Protein AF-A0A8S0FPJ2-F1 (afdb_monomer)

Radius of gyration: 13.32 Å; Cα contacts (8 Å, |Δi|>4): 187; chains: 1; bounding box: 36×28×31 Å

Mean predicted aligned error: 6.65 Å

Organism: Escherichia coli (NCBI:txid562)

Structure (mmCIF, N/CA/C/O backbone):
data_AF-A0A8S0FPJ2-F1
#
_entry.id   AF-A0A8S0FPJ2-F1
#
loop_
_atom_site.group_PDB
_atom_site.id
_atom_site.type_symbol
_atom_site.label_atom_id
_atom_site.label_alt_id
_atom_site.label_comp_id
_atom_site.label_asym_id
_atom_site.label_entity_id
_atom_site.label_seq_id
_atom_site.pdbx_PDB_ins_code
_atom_site.Cartn_x
_atom_site.Cartn_y
_atom_site.Cartn_z
_atom_site.occupancy
_atom_site.B_iso_or_equiv
_atom_site.auth_seq_id
_atom_site.auth_comp_id
_atom_site.auth_asym_id
_atom_site.auth_atom_id
_atom_site.pdbx_PDB_model_num
ATOM 1 N N . MET A 1 1 ? -21.910 6.084 -6.172 1.00 38.69 1 MET A N 1
ATOM 2 C CA . MET A 1 1 ? -20.989 5.368 -7.082 1.00 38.69 1 MET A CA 1
ATOM 3 C C . MET A 1 1 ? -20.340 4.263 -6.276 1.00 38.69 1 MET A C 1
ATOM 5 O O . MET A 1 1 ? -19.728 4.579 -5.269 1.00 38.69 1 MET A O 1
ATOM 9 N N . ALA A 1 2 ? -20.547 2.997 -6.639 1.00 51.09 2 ALA A N 1
ATOM 10 C CA . ALA A 1 2 ? -19.875 1.892 -5.961 1.00 51.09 2 ALA A CA 1
ATOM 11 C C . ALA A 1 2 ? -18.415 1.858 -6.431 1.00 51.09 2 ALA A C 1
ATOM 13 O O . ALA A 1 2 ? -18.163 1.770 -7.632 1.00 51.09 2 ALA A O 1
ATOM 14 N N . ILE A 1 3 ? -17.469 1.986 -5.502 1.00 60.09 3 ILE A N 1
ATOM 15 C CA . ILE A 1 3 ? -16.055 1.737 -5.786 1.00 60.09 3 ILE A CA 1
ATOM 16 C C . ILE A 1 3 ? -15.941 0.242 -6.092 1.00 60.09 3 ILE A C 1
ATOM 18 O O . ILE A 1 3 ? -16.327 -0.588 -5.270 1.00 60.09 3 ILE A O 1
ATOM 22 N N . SER A 1 4 ? -15.480 -0.102 -7.296 1.00 68.62 4 SER A N 1
ATOM 23 C CA . SER A 1 4 ? -15.189 -1.496 -7.633 1.00 68.62 4 SER A CA 1
ATOM 24 C C . SER A 1 4 ? -14.017 -1.966 -6.777 1.00 68.62 4 SER A C 1
ATOM 26 O O . SER A 1 4 ? -13.015 -1.262 -6.676 1.00 68.62 4 SER A O 1
ATOM 28 N N . ASN A 1 5 ? -14.155 -3.135 -6.158 1.00 71.31 5 ASN A N 1
ATOM 29 C CA . ASN A 1 5 ? -13.115 -3.770 -5.360 1.00 71.31 5 ASN A CA 1
ATOM 30 C C . ASN A 1 5 ? -12.764 -5.125 -6.004 1.00 71.31 5 ASN A C 1
ATOM 32 O O . ASN A 1 5 ? -13.629 -6.005 -6.018 1.00 71.31 5 ASN A O 1
ATOM 36 N N . PRO A 1 6 ? -11.549 -5.310 -6.549 1.00 75.06 6 PRO A N 1
ATOM 37 C CA . PRO A 1 6 ? -10.426 -4.372 -6.517 1.00 75.06 6 PRO A CA 1
ATOM 38 C C . PRO A 1 6 ? -10.618 -3.139 -7.408 1.00 75.06 6 PRO A C 1
ATOM 40 O O . PRO A 1 6 ? -11.292 -3.188 -8.442 1.00 75.06 6 PRO A O 1
ATOM 43 N N . LEU A 1 7 ? -9.984 -2.042 -6.993 1.00 82.00 7 LEU A N 1
ATOM 44 C CA . LEU A 1 7 ? -9.824 -0.832 -7.786 1.00 82.00 7 LEU A CA 1
ATOM 45 C C . LEU A 1 7 ? -8.536 -0.968 -8.602 1.00 82.00 7 LEU A C 1
ATOM 47 O O . LEU A 1 7 ? -7.434 -0.959 -8.050 1.00 82.00 7 LEU A O 1
ATOM 51 N N . ASP A 1 8 ? -8.688 -1.121 -9.911 1.00 82.31 8 ASP A N 1
ATOM 52 C CA . ASP A 1 8 ? -7.575 -1.239 -10.851 1.00 82.31 8 ASP A CA 1
ATOM 53 C C . ASP A 1 8 ? -7.150 0.154 -11.336 1.00 82.31 8 ASP A C 1
ATOM 55 O O . ASP A 1 8 ? -7.960 0.891 -11.908 1.00 82.31 8 ASP A O 1
ATOM 59 N N . LEU A 1 9 ? -5.888 0.519 -11.089 1.00 79.00 9 LEU A N 1
ATOM 60 C CA . LEU A 1 9 ? -5.305 1.782 -11.550 1.00 79.00 9 LEU A CA 1
ATOM 61 C C . LEU A 1 9 ? -4.825 1.737 -12.998 1.00 79.00 9 LEU A C 1
ATOM 63 O O . LEU A 1 9 ? -4.420 2.776 -13.514 1.00 79.00 9 LEU A O 1
ATOM 67 N N . ARG A 1 10 ? -4.948 0.577 -13.654 1.00 78.56 10 ARG A N 1
ATOM 68 C CA . ARG A 1 10 ? -4.535 0.317 -15.034 1.00 78.56 10 ARG A CA 1
ATOM 69 C C . ARG A 1 10 ? -3.019 0.419 -15.228 1.00 78.56 10 ARG A C 1
ATOM 71 O O . ARG A 1 10 ? -2.257 0.741 -14.318 1.00 78.56 10 ARG A O 1
ATOM 78 N N . ASP A 1 11 ? -2.581 0.074 -16.435 1.00 68.12 11 ASP A N 1
ATOM 79 C CA . ASP A 1 11 ? -1.165 -0.081 -16.787 1.00 68.12 11 ASP A CA 1
ATOM 80 C C . ASP A 1 11 ? -0.364 1.242 -16.791 1.00 68.12 11 ASP A C 1
ATOM 82 O O . ASP A 1 11 ? 0.865 1.213 -16.818 1.00 68.12 11 ASP A O 1
ATOM 86 N N . ASP A 1 12 ? -1.027 2.405 -16.758 1.00 70.81 12 ASP A N 1
ATOM 87 C CA . ASP A 1 12 ? -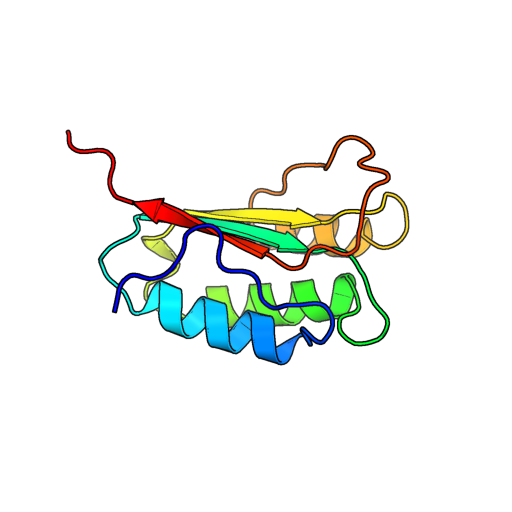0.420 3.745 -16.726 1.00 70.81 12 ASP A CA 1
ATOM 88 C C . ASP A 1 12 ? -0.376 4.367 -15.317 1.00 70.81 12 ASP A C 1
ATOM 90 O O . ASP A 1 12 ? -0.143 5.569 -15.142 1.00 70.81 12 ASP A O 1
ATOM 94 N N . ALA A 1 13 ? -0.580 3.551 -14.281 1.00 81.25 13 ALA A N 1
ATOM 95 C CA . ALA A 1 13 ? -0.466 3.976 -12.896 1.00 81.25 13 ALA A CA 1
ATOM 96 C C . ALA A 1 13 ? 0.958 4.473 -12.583 1.00 81.25 13 ALA A C 1
ATOM 98 O O . ALA A 1 13 ? 1.914 3.699 -12.590 1.00 81.25 13 ALA A O 1
ATOM 99 N N . SER A 1 14 ? 1.091 5.764 -12.267 1.00 87.12 14 SER A N 1
ATOM 100 C CA . SER A 1 14 ? 2.313 6.372 -11.741 1.00 87.12 14 SER A CA 1
ATOM 101 C C . SER A 1 14 ? 2.283 6.400 -10.213 1.00 87.12 14 SER A C 1
ATOM 103 O O . SER A 1 14 ? 1.227 6.232 -9.595 1.00 87.12 14 SER A O 1
ATOM 105 N N . SER A 1 15 ? 3.423 6.685 -9.583 1.00 87.31 15 SER A N 1
ATOM 106 C CA . SER A 1 15 ? 3.528 6.886 -8.130 1.00 87.31 15 SER A CA 1
ATOM 107 C C . SER A 1 15 ? 2.493 7.900 -7.598 1.00 87.31 15 SER A C 1
ATOM 109 O O . SER A 1 15 ? 1.911 7.708 -6.531 1.00 87.31 15 SER A O 1
ATOM 111 N N . GLU A 1 16 ? 2.182 8.947 -8.370 1.00 88.25 16 GLU A N 1
ATOM 112 C CA . GLU A 1 16 ? 1.155 9.933 -8.010 1.00 88.25 16 GLU A CA 1
ATOM 113 C C . GLU A 1 16 ? -0.265 9.357 -8.023 1.00 88.25 16 GLU A C 1
ATOM 115 O O . GLU A 1 16 ? -1.086 9.718 -7.176 1.00 88.25 16 GLU A O 1
ATOM 120 N N . HIS A 1 17 ? -0.574 8.467 -8.973 1.00 89.75 17 HIS A N 1
ATOM 121 C CA . HIS A 1 17 ? -1.876 7.803 -9.037 1.00 89.75 17 HIS A CA 1
ATOM 122 C C . HIS A 1 17 ? -2.116 6.951 -7.785 1.00 89.75 17 HIS A C 1
ATOM 124 O O . HIS A 1 17 ? 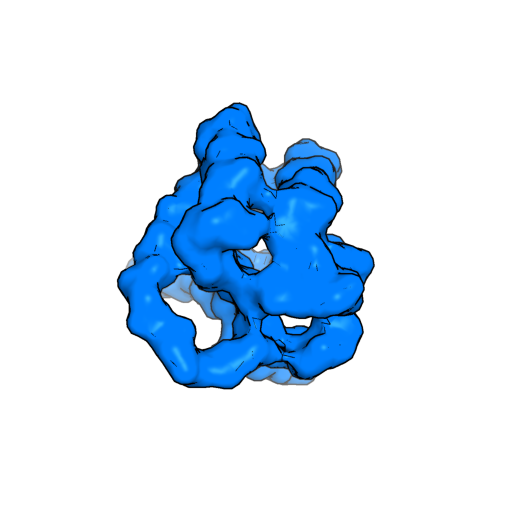-3.222 6.972 -7.237 1.00 89.75 17 HIS A O 1
ATOM 130 N N . TYR A 1 18 ? -1.077 6.285 -7.272 1.00 88.81 18 TYR A N 1
ATOM 131 C CA . TYR A 1 18 ? -1.138 5.560 -6.001 1.00 88.81 18 TYR A CA 1
ATOM 132 C C . TYR A 1 18 ? -1.453 6.482 -4.820 1.00 88.81 18 TYR A C 1
ATOM 134 O O . TYR A 1 18 ? -2.356 6.181 -4.041 1.00 88.81 18 TYR A O 1
ATOM 142 N N . VAL A 1 19 ? -0.754 7.615 -4.703 1.00 90.75 19 VAL A N 1
ATOM 143 C CA . VAL A 1 19 ? -0.962 8.571 -3.603 1.00 90.75 19 VAL A CA 1
ATOM 144 C C . VAL A 1 19 ? -2.364 9.174 -3.646 1.00 90.75 19 VAL A C 1
ATOM 146 O O . VAL A 1 19 ? -3.058 9.159 -2.634 1.00 90.75 19 VAL A O 1
ATOM 149 N N . LYS A 1 20 ? -2.818 9.645 -4.814 1.00 90.56 20 LYS A N 1
ATOM 150 C CA . LYS A 1 20 ? -4.168 10.216 -4.979 1.00 90.56 20 LYS A CA 1
ATOM 151 C C . LYS A 1 20 ? -5.254 9.206 -4.627 1.00 90.56 20 LYS A C 1
ATOM 153 O O . LYS A 1 20 ? -6.223 9.540 -3.953 1.00 90.56 20 LYS A O 1
ATOM 158 N N . THR A 1 21 ? -5.088 7.966 -5.073 1.00 89.69 21 THR A N 1
ATOM 159 C CA . THR A 1 21 ? -6.051 6.897 -4.798 1.00 89.69 21 THR A CA 1
ATOM 160 C C . THR A 1 21 ? -6.095 6.563 -3.316 1.00 89.69 21 THR A C 1
ATOM 162 O O . THR A 1 21 ? -7.175 6.482 -2.736 1.00 89.69 21 THR A O 1
ATOM 165 N N . LEU A 1 22 ? -4.927 6.405 -2.694 1.00 89.75 22 LEU A N 1
ATOM 166 C CA . LEU A 1 22 ? -4.825 6.158 -1.265 1.00 89.75 22 LEU A CA 1
ATOM 167 C C . LEU A 1 22 ? -5.481 7.283 -0.461 1.00 89.75 22 LEU A C 1
ATOM 169 O O . LEU A 1 22 ? -6.240 6.993 0.455 1.00 89.75 22 LEU A O 1
ATOM 173 N N . ASP A 1 23 ? -5.227 8.541 -0.818 1.00 89.94 23 ASP A N 1
ATOM 174 C CA . ASP A 1 23 ? -5.817 9.704 -0.157 1.00 89.94 23 ASP A CA 1
ATOM 175 C C . ASP A 1 23 ? -7.352 9.668 -0.223 1.00 89.94 23 ASP A C 1
ATOM 177 O O . ASP A 1 23 ? -8.021 9.746 0.807 1.00 89.94 23 ASP A O 1
ATOM 181 N N . ILE A 1 24 ? -7.926 9.418 -1.404 1.00 88.88 24 ILE A N 1
ATOM 182 C CA . ILE A 1 24 ? -9.381 9.274 -1.582 1.00 88.88 24 ILE A CA 1
ATOM 183 C C . ILE A 1 24 ? -9.941 8.136 -0.713 1.00 88.88 24 ILE A C 1
ATOM 185 O O . ILE A 1 24 ? -10.966 8.303 -0.047 1.00 88.88 24 ILE A O 1
ATOM 189 N N . LEU A 1 25 ? -9.273 6.978 -0.696 1.00 87.75 25 LEU A N 1
ATOM 190 C CA . LEU A 1 25 ? -9.708 5.819 0.089 1.00 87.75 25 LEU A CA 1
ATOM 191 C C . LEU A 1 25 ? -9.602 6.080 1.599 1.00 87.75 25 LEU A C 1
ATOM 193 O O . LEU A 1 25 ? -10.514 5.732 2.347 1.00 87.75 25 LEU A O 1
ATOM 197 N N . LEU A 1 26 ? -8.537 6.742 2.054 1.00 87.56 26 LEU A N 1
ATOM 198 C CA . LEU A 1 26 ? -8.348 7.112 3.457 1.00 87.56 26 LEU A CA 1
ATOM 199 C C . LEU A 1 26 ? -9.320 8.207 3.925 1.00 87.56 26 LEU A C 1
ATOM 201 O O . LEU A 1 26 ? -9.583 8.302 5.129 1.00 87.56 26 LEU A O 1
ATOM 205 N N . HIS A 1 27 ? -9.911 8.988 3.018 1.00 87.75 27 HIS A N 1
ATOM 206 C CA . HIS A 1 27 ? -11.018 9.897 3.331 1.00 87.75 27 HIS A CA 1
ATOM 207 C C . HIS A 1 27 ? -12.372 9.171 3.495 1.00 87.75 27 HIS A C 1
ATOM 209 O O . HIS A 1 27 ? -13.215 9.637 4.261 1.00 87.75 27 HIS A O 1
ATOM 215 N N . SER A 1 28 ? -12.589 8.010 2.858 1.00 84.25 28 SER A N 1
ATOM 216 C CA . SER A 1 28 ? -13.860 7.254 2.928 1.00 84.25 28 SER A CA 1
ATOM 217 C C . SER A 1 28 ? -13.975 6.381 4.182 1.00 84.25 28 SER A C 1
ATOM 219 O O . SER A 1 28 ? -13.145 5.496 4.405 1.00 84.25 28 SER A O 1
ATOM 221 N N . GLN A 1 29 ? -15.013 6.588 5.001 1.00 82.25 29 GLN A N 1
ATOM 222 C CA . GLN A 1 29 ? -15.252 5.852 6.259 1.00 82.25 29 GLN A CA 1
ATOM 223 C C . GLN A 1 29 ? -15.704 4.392 6.092 1.00 82.25 29 GLN A C 1
ATOM 225 O O . GLN A 1 29 ? -15.945 3.706 7.084 1.00 82.25 29 GLN A O 1
ATOM 230 N N . ASP A 1 30 ? -15.766 3.906 4.856 1.00 82.75 30 ASP A N 1
ATOM 231 C CA . ASP A 1 30 ? -16.367 2.615 4.518 1.00 82.75 30 ASP A CA 1
ATOM 232 C C . ASP A 1 30 ? -15.411 1.424 4.732 1.00 82.75 30 ASP A C 1
ATOM 234 O O . ASP A 1 30 ? -15.837 0.266 4.714 1.00 82.75 30 ASP A O 1
ATOM 238 N N . PHE A 1 31 ? -14.121 1.699 4.959 1.00 84.06 31 PHE A N 1
ATOM 239 C CA . PHE A 1 31 ? -13.055 0.698 5.036 1.00 84.06 31 PHE A CA 1
ATOM 240 C C . PHE A 1 31 ? -12.194 0.862 6.292 1.00 84.06 31 PHE A C 1
ATOM 242 O O . PHE A 1 31 ? -11.853 1.983 6.684 1.00 84.06 31 PHE A O 1
ATOM 249 N N . ASP A 1 32 ? -11.794 -0.273 6.869 1.00 85.25 32 ASP A N 1
ATOM 250 C CA . ASP A 1 3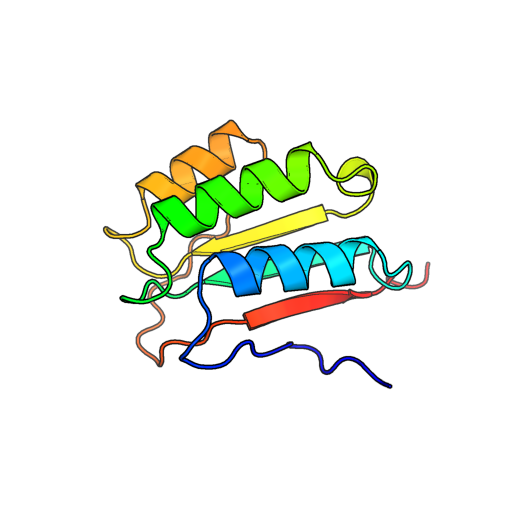2 ? -10.880 -0.349 8.019 1.00 85.25 32 ASP A CA 1
ATOM 251 C C . ASP A 1 32 ? -9.513 -0.947 7.635 1.00 85.25 32 ASP A C 1
ATOM 253 O O . ASP A 1 32 ? -8.547 -0.840 8.391 1.00 85.25 32 ASP A O 1
ATOM 257 N N . ALA A 1 33 ? -9.397 -1.563 6.454 1.00 86.69 33 ALA A N 1
ATOM 258 C CA . ALA A 1 33 ? -8.128 -2.063 5.943 1.00 86.69 33 ALA A CA 1
ATOM 259 C C . ALA A 1 33 ? -8.007 -1.866 4.429 1.00 86.69 33 ALA A C 1
ATOM 261 O O . ALA A 1 33 ? -8.973 -2.004 3.677 1.00 86.69 33 ALA A O 1
ATOM 262 N N . LEU A 1 34 ? -6.792 -1.560 3.983 1.00 89.12 34 LEU A N 1
ATOM 263 C CA . LEU A 1 34 ? -6.436 -1.367 2.582 1.00 89.12 34 LEU A CA 1
ATOM 264 C C . LEU A 1 34 ? -5.237 -2.252 2.258 1.00 89.12 34 LEU A C 1
ATOM 266 O O . LEU A 1 34 ? -4.283 -2.297 3.025 1.00 89.12 34 LEU A O 1
ATOM 270 N N . MET A 1 35 ? -5.259 -2.931 1.118 1.00 88.81 35 MET A N 1
ATOM 271 C CA . MET A 1 35 ? -4.122 -3.683 0.602 1.00 88.81 35 MET A CA 1
ATOM 272 C C . MET A 1 35 ? -3.723 -3.132 -0.760 1.00 88.81 35 MET A C 1
ATOM 274 O O . MET A 1 35 ? -4.510 -3.135 -1.705 1.00 88.81 35 MET A O 1
ATOM 278 N N . VAL A 1 36 ? -2.483 -2.671 -0.860 1.00 89.44 36 VAL A N 1
ATOM 279 C CA . VAL A 1 36 ? -1.924 -2.131 -2.099 1.00 89.44 36 VAL A CA 1
ATOM 280 C C . VAL A 1 36 ? -1.110 -3.216 -2.776 1.00 89.44 36 VAL A C 1
ATOM 282 O O . VAL A 1 36 ? -0.195 -3.767 -2.166 1.00 89.44 36 VAL A O 1
ATOM 285 N N . ILE A 1 37 ? -1.435 -3.521 -4.029 1.00 87.00 37 ILE A N 1
ATOM 286 C CA . ILE A 1 37 ? -0.655 -4.426 -4.868 1.00 87.00 37 ILE A CA 1
ATOM 287 C C . ILE A 1 37 ? 0.053 -3.605 -5.936 1.00 87.00 37 ILE A C 1
ATOM 289 O O . ILE A 1 37 ? -0.561 -2.851 -6.698 1.00 87.00 37 ILE A O 1
ATOM 293 N N . HIS A 1 38 ? 1.369 -3.754 -5.975 1.00 85.94 38 HIS A N 1
ATOM 294 C CA . HIS A 1 38 ? 2.222 -3.013 -6.878 1.00 85.94 38 HIS A CA 1
ATOM 295 C C . HIS A 1 38 ? 3.098 -3.959 -7.693 1.00 85.94 38 HIS A C 1
ATOM 297 O O . HIS A 1 38 ? 3.868 -4.751 -7.144 1.00 85.94 38 HIS A O 1
ATOM 303 N N . SER A 1 39 ? 2.992 -3.839 -9.016 1.00 83.94 39 SER A N 1
ATOM 304 C CA . SER A 1 39 ? 3.922 -4.432 -9.968 1.00 83.94 39 SER A CA 1
ATOM 305 C C . SER A 1 39 ? 4.857 -3.337 -10.482 1.00 83.94 39 SER A C 1
ATOM 307 O O . SER A 1 39 ? 4.363 -2.373 -11.057 1.00 83.94 39 SER A O 1
ATOM 309 N N . PRO A 1 40 ? 6.181 -3.443 -10.294 1.00 80.38 40 PRO A N 1
ATOM 310 C CA . PRO A 1 40 ? 7.114 -2.417 -10.750 1.00 80.38 40 PRO A CA 1
ATOM 311 C C . PRO A 1 40 ? 7.020 -2.189 -12.262 1.00 80.38 40 PRO A C 1
ATOM 313 O O . PRO A 1 40 ? 7.041 -3.143 -13.040 1.00 80.38 40 PRO A O 1
ATOM 316 N N . SER A 1 41 ? 6.951 -0.925 -12.676 1.00 80.56 41 SER A N 1
ATOM 317 C CA . SER A 1 41 ? 6.894 -0.523 -14.085 1.00 80.56 41 SER A CA 1
ATOM 318 C C . SER A 1 41 ? 7.774 0.705 -14.340 1.00 80.56 41 SER A C 1
ATOM 320 O O . SER A 1 41 ? 8.301 1.312 -13.408 1.00 80.56 41 SER A O 1
ATOM 322 N N . ALA A 1 42 ? 7.947 1.088 -15.610 1.00 81.31 42 ALA A N 1
ATOM 323 C CA . ALA A 1 42 ? 8.696 2.298 -15.961 1.00 81.31 42 ALA A CA 1
ATOM 324 C C . ALA A 1 42 ? 8.028 3.587 -15.438 1.00 81.31 42 ALA A C 1
ATOM 326 O O . ALA A 1 42 ? 8.724 4.557 -1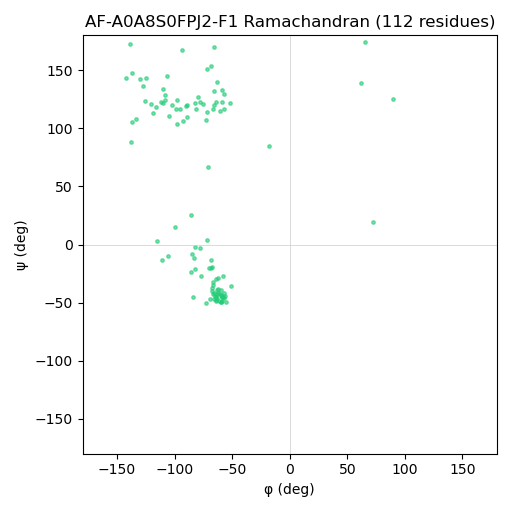5.159 1.00 81.31 42 ALA A O 1
ATOM 327 N N . ALA A 1 43 ? 6.697 3.592 -15.304 1.00 82.69 43 ALA A N 1
ATOM 328 C CA . ALA A 1 43 ? 5.925 4.737 -14.815 1.00 82.69 43 ALA A CA 1
ATOM 329 C C . ALA A 1 43 ? 5.820 4.785 -13.280 1.00 82.69 43 ALA A C 1
ATOM 331 O O . ALA A 1 43 ? 5.599 5.853 -12.709 1.00 82.69 43 ALA A O 1
ATOM 332 N N . ALA A 1 44 ? 5.975 3.640 -12.615 1.00 83.94 44 ALA A N 1
ATOM 333 C CA . ALA A 1 44 ? 5.944 3.530 -11.164 1.00 83.94 44 ALA A CA 1
ATOM 334 C C . ALA A 1 44 ? 7.064 2.589 -10.692 1.00 83.94 44 ALA A C 1
ATOM 336 O O . ALA A 1 44 ? 6.853 1.378 -10.545 1.00 83.94 44 ALA A O 1
ATOM 337 N N . PRO A 1 45 ? 8.274 3.128 -10.458 1.00 87.75 45 PRO A N 1
ATOM 338 C CA . PRO A 1 45 ? 9.367 2.372 -9.868 1.00 87.75 45 PRO A CA 1
ATOM 339 C C . PRO A 1 45 ? 9.010 1.923 -8.449 1.00 87.75 45 PRO A C 1
ATOM 341 O O . PRO A 1 45 ? 8.452 2.694 -7.665 1.00 87.75 45 PRO A O 1
ATOM 344 N N . ALA A 1 46 ? 9.379 0.693 -8.091 1.00 87.94 46 ALA A N 1
ATOM 345 C CA . ALA A 1 46 ? 8.988 0.061 -6.828 1.00 87.94 46 ALA A CA 1
ATOM 346 C C . ALA A 1 46 ? 9.354 0.889 -5.586 1.00 87.94 46 ALA A C 1
ATOM 348 O O . ALA A 1 46 ? 8.516 1.110 -4.708 1.00 87.94 46 ALA A O 1
ATOM 349 N N . THR A 1 47 ? 10.613 1.335 -5.520 1.00 90.31 47 THR A N 1
ATOM 350 C CA . THR A 1 47 ? 11.178 2.072 -4.382 1.00 90.31 47 THR A CA 1
ATOM 351 C C . THR A 1 47 ? 10.587 3.468 -4.263 1.00 90.31 47 THR A C 1
ATOM 353 O O . THR A 1 47 ? 10.176 3.864 -3.178 1.00 90.31 47 THR A O 1
ATOM 356 N N . GLU A 1 48 ? 10.503 4.199 -5.374 1.00 90.88 48 GLU A N 1
ATOM 357 C CA . GLU A 1 48 ? 9.932 5.547 -5.397 1.00 90.88 48 GLU A CA 1
ATOM 358 C C . GLU A 1 48 ? 8.452 5.514 -5.002 1.00 90.88 48 GLU A C 1
ATOM 360 O O . GLU A 1 48 ? 8.027 6.252 -4.114 1.00 90.88 48 GLU A O 1
ATOM 365 N N . SER A 1 49 ? 7.695 4.571 -5.575 1.00 90.75 49 SER A N 1
ATOM 366 C CA . SER A 1 49 ? 6.287 4.345 -5.238 1.00 90.75 49 SER A CA 1
ATOM 367 C C . SER A 1 49 ? 6.112 4.047 -3.750 1.00 90.75 49 SER A C 1
ATOM 369 O O . SER A 1 49 ? 5.199 4.576 -3.122 1.00 90.75 49 SER A O 1
ATOM 371 N N . ALA A 1 50 ? 6.996 3.234 -3.162 1.00 92.00 50 ALA A N 1
ATOM 372 C CA . ALA A 1 50 ? 6.960 2.930 -1.735 1.00 92.00 50 ALA A CA 1
ATOM 373 C C . ALA A 1 50 ? 7.240 4.161 -0.865 1.00 92.00 50 ALA A C 1
ATOM 375 O O . ALA A 1 50 ? 6.511 4.395 0.096 1.00 92.00 50 ALA A O 1
ATOM 376 N N . GLN A 1 51 ? 8.246 4.969 -1.212 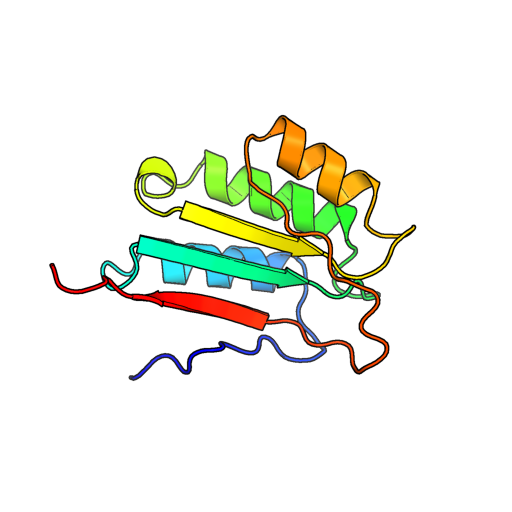1.00 92.94 51 GLN A N 1
ATOM 377 C CA . GLN A 1 51 ? 8.580 6.191 -0.474 1.00 92.94 51 GLN A CA 1
ATOM 378 C C . GLN A 1 51 ? 7.407 7.169 -0.449 1.00 92.94 51 GLN A C 1
ATOM 380 O O . GLN A 1 51 ? 7.010 7.616 0.628 1.00 92.94 51 GLN A O 1
ATOM 385 N N . VAL A 1 52 ? 6.805 7.456 -1.607 1.00 93.31 52 VAL A N 1
ATOM 386 C CA . VAL A 1 52 ? 5.679 8.398 -1.664 1.00 93.31 52 VAL A CA 1
ATOM 387 C C . VAL A 1 52 ? 4.443 7.863 -0.938 1.00 93.31 52 VAL A C 1
ATOM 389 O O . VAL A 1 52 ? 3.745 8.634 -0.282 1.00 93.31 52 VAL A O 1
ATOM 392 N N . LEU A 1 53 ? 4.195 6.546 -0.980 1.00 91.75 53 LEU A N 1
ATOM 393 C CA . LEU A 1 53 ? 3.114 5.911 -0.222 1.00 91.75 53 LEU A CA 1
ATOM 394 C C . LEU A 1 53 ? 3.342 6.036 1.284 1.00 91.75 53 LEU A C 1
ATOM 396 O O . LEU A 1 53 ? 2.435 6.441 2.003 1.00 91.75 53 LEU A O 1
ATOM 400 N N . ILE A 1 54 ? 4.545 5.714 1.762 1.00 92.69 54 ILE A N 1
ATOM 401 C CA . ILE A 1 54 ? 4.906 5.820 3.181 1.00 92.69 54 ILE A CA 1
ATOM 402 C C . ILE A 1 54 ? 4.691 7.252 3.674 1.00 92.69 54 ILE A C 1
ATOM 404 O O . ILE A 1 54 ? 4.083 7.456 4.725 1.00 92.69 54 ILE A O 1
ATOM 408 N N . GLU A 1 55 ? 5.147 8.245 2.912 1.00 93.31 55 GLU A N 1
ATOM 409 C CA . GLU A 1 55 ? 4.974 9.647 3.280 1.00 93.31 55 GLU A CA 1
ATOM 410 C C . GLU A 1 55 ? 3.502 10.070 3.265 1.00 93.31 55 GLU A C 1
ATOM 412 O O . GLU A 1 55 ? 3.054 10.723 4.209 1.00 93.31 55 GLU A O 1
ATOM 417 N N . ALA A 1 56 ? 2.712 9.645 2.277 1.00 91.81 56 ALA A N 1
ATOM 418 C CA . ALA A 1 56 ? 1.275 9.919 2.249 1.00 91.81 56 ALA A CA 1
ATOM 419 C C . ALA A 1 56 ? 0.559 9.349 3.487 1.00 91.81 56 ALA A C 1
ATOM 421 O O . ALA A 1 56 ? -0.222 10.041 4.138 1.00 91.81 56 ALA A O 1
ATOM 422 N N . VAL A 1 57 ? 0.877 8.110 3.872 1.00 90.88 57 VAL A N 1
ATOM 423 C CA . VAL A 1 57 ? 0.298 7.445 5.050 1.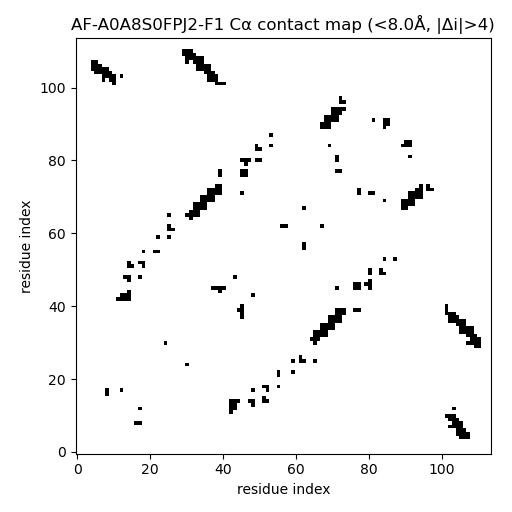00 90.88 57 VAL A CA 1
ATOM 424 C C . VAL A 1 57 ? 0.681 8.160 6.339 1.00 90.88 57 VAL A C 1
ATOM 426 O O . VAL A 1 57 ? -0.180 8.397 7.187 1.00 90.88 57 VAL A O 1
ATOM 429 N N . LYS A 1 58 ? 1.956 8.527 6.500 1.00 90.06 58 LYS A N 1
ATOM 430 C CA . LYS A 1 58 ? 2.438 9.227 7.699 1.00 90.06 58 LYS A CA 1
ATOM 431 C C . LYS A 1 58 ? 1.737 10.567 7.912 1.00 90.06 58 LYS A C 1
ATOM 433 O O . LYS A 1 58 ? 1.436 10.911 9.053 1.00 90.06 58 LYS A O 1
ATOM 438 N N . HIS A 1 59 ? 1.475 11.308 6.836 1.00 89.75 59 HIS A N 1
ATOM 439 C CA . HIS A 1 59 ? 0.831 12.620 6.913 1.00 89.75 59 HIS A CA 1
ATOM 440 C C . HIS A 1 59 ? -0.696 12.543 7.026 1.00 89.75 59 HIS A C 1
ATOM 442 O O . HIS A 1 59 ? -1.320 13.488 7.509 1.00 89.75 59 HIS A O 1
ATOM 448 N N . HIS A 1 60 ? -1.314 11.431 6.619 1.00 88.88 60 HIS A N 1
ATOM 449 C CA . HIS A 1 60 ? -2.765 11.317 6.631 1.00 88.88 60 HIS A CA 1
ATOM 450 C C . HIS A 1 60 ? -3.298 11.041 8.053 1.00 88.88 60 HIS A C 1
ATOM 452 O O . HIS A 1 60 ? -2.971 10.012 8.642 1.00 88.88 60 HIS A O 1
ATOM 458 N N . PRO A 1 61 ? -4.195 11.872 8.620 1.00 87.38 61 PRO A N 1
ATOM 459 C CA . PRO A 1 61 ? -4.653 11.731 10.010 1.00 87.38 61 PRO A CA 1
ATOM 460 C C . PRO A 1 61 ? -5.382 10.406 10.275 1.00 87.38 61 PRO A C 1
ATOM 462 O O . PRO A 1 61 ? -5.357 9.879 11.389 1.00 87.38 61 PRO A O 1
ATOM 465 N N . ARG A 1 62 ? -6.021 9.854 9.238 1.00 86.31 62 ARG A N 1
ATOM 466 C CA . ARG A 1 62 ? -6.782 8.606 9.324 1.00 86.31 62 ARG A CA 1
ATOM 467 C C . ARG A 1 62 ? -5.956 7.325 9.158 1.00 86.31 62 ARG A C 1
ATOM 469 O O . ARG A 1 62 ? -6.475 6.244 9.422 1.00 86.31 62 ARG A O 1
ATOM 476 N N . SER A 1 63 ? -4.677 7.418 8.794 1.00 84.06 63 SER A N 1
ATOM 477 C CA . SER A 1 63 ? -3.828 6.228 8.626 1.00 84.06 63 SER A CA 1
ATOM 478 C C . SER A 1 63 ? -3.728 5.369 9.889 1.00 84.06 63 SER A C 1
ATOM 480 O O . SER A 1 63 ? -3.582 4.160 9.802 1.00 84.06 63 SER A O 1
ATOM 482 N N . LYS A 1 64 ? -3.895 5.968 11.072 1.00 84.06 64 LYS A N 1
ATOM 483 C CA . LYS A 1 64 ? -3.890 5.265 12.365 1.00 84.06 64 LYS A CA 1
ATOM 484 C C . LYS A 1 64 ? -5.090 4.339 12.582 1.00 84.06 64 LYS A C 1
ATOM 486 O O . LYS A 1 64 ? -5.031 3.474 13.447 1.00 84.06 64 LYS A O 1
ATOM 491 N N . TYR A 1 65 ? -6.177 4.551 11.843 1.00 86.56 65 TYR A N 1
ATOM 492 C CA . TYR A 1 65 ? -7.420 3.785 11.972 1.00 86.56 65 TYR A CA 1
ATOM 493 C C . TYR A 1 65 ? -7.625 2.798 10.826 1.00 86.56 65 TYR A C 1
ATOM 495 O O . TYR A 1 65 ? -8.543 1.988 10.889 1.00 86.56 65 TYR A O 1
ATOM 503 N N . VAL A 1 66 ? -6.801 2.882 9.780 1.00 86.69 66 VAL A N 1
ATOM 504 C CA . VAL A 1 66 ? -6.895 2.026 8.601 1.00 86.69 66 VAL A CA 1
ATOM 505 C C . VAL A 1 66 ? -5.630 1.188 8.514 1.00 86.69 66 VAL A C 1
ATOM 507 O O . VAL A 1 66 ? -4.535 1.720 8.355 1.00 86.69 66 VAL A O 1
ATOM 510 N N . SER A 1 67 ? -5.774 -0.132 8.594 1.00 88.31 67 SER A N 1
ATOM 511 C CA . SER A 1 67 ? -4.639 -1.045 8.456 1.00 88.31 67 SER A CA 1
ATOM 512 C C . SER A 1 67 ? -4.194 -1.097 6.998 1.00 88.31 67 SER A C 1
ATOM 514 O O . SER A 1 67 ? -4.886 -1.675 6.159 1.00 88.31 67 SER A O 1
ATOM 516 N N . LEU A 1 68 ? -3.049 -0.486 6.687 1.00 89.19 68 LEU A N 1
ATOM 517 C CA . LEU A 1 68 ? -2.465 -0.542 5.352 1.00 89.19 68 LEU A CA 1
ATOM 518 C C . LEU A 1 68 ? -1.521 -1.741 5.227 1.00 89.19 68 LEU A C 1
ATOM 520 O O . LEU A 1 68 ? -0.511 -1.833 5.920 1.00 89.19 68 LEU A O 1
ATOM 524 N N . LEU A 1 69 ? -1.850 -2.629 4.299 1.00 89.94 69 LEU A N 1
ATOM 525 C CA . LEU A 1 69 ? -1.064 -3.780 3.888 1.00 89.94 69 LEU A CA 1
ATOM 526 C C . LEU A 1 69 ? -0.458 -3.502 2.512 1.00 89.94 69 LEU A C 1
ATOM 528 O O . LEU A 1 69 ? -1.087 -2.884 1.649 1.00 89.94 69 LEU A O 1
ATOM 532 N N . THR A 1 70 ? 0.745 -4.000 2.273 1.00 89.38 70 THR A N 1
ATOM 533 C CA . THR A 1 70 ? 1.438 -3.812 0.996 1.00 89.38 70 THR A CA 1
ATOM 534 C C . THR A 1 70 ? 1.843 -5.153 0.393 1.00 89.38 70 THR A C 1
ATOM 536 O O . THR A 1 70 ? 2.185 -6.093 1.102 1.00 89.38 70 THR A O 1
ATOM 539 N N . ASN A 1 71 ? 1.780 -5.282 -0.931 1.00 88.00 71 ASN A N 1
ATOM 540 C CA . ASN A 1 71 ? 2.313 -6.416 -1.680 1.00 88.00 71 ASN A CA 1
ATOM 541 C C . ASN A 1 71 ? 3.038 -5.925 -2.941 1.00 88.00 71 ASN A C 1
ATOM 543 O O . ASN A 1 71 ? 2.411 -5.477 -3.900 1.00 88.00 71 ASN A O 1
ATOM 547 N N . TRP A 1 72 ? 4.369 -5.966 -2.905 1.00 86.56 72 TRP A N 1
ATOM 548 C CA . TRP A 1 72 ? 5.220 -5.504 -3.998 1.00 86.56 72 TRP A CA 1
ATOM 549 C C . TRP A 1 72 ? 5.789 -6.713 -4.741 1.00 86.56 72 TRP A C 1
ATOM 551 O O . TRP A 1 72 ? 6.646 -7.436 -4.221 1.00 86.56 72 TRP A O 1
ATOM 561 N N . CYS A 1 73 ? 5.325 -6.913 -5.973 1.00 79.31 73 CYS A N 1
ATOM 562 C CA . CYS A 1 73 ? 5.761 -7.991 -6.852 1.00 79.31 73 CYS A CA 1
ATOM 563 C C . CYS A 1 73 ? 7.215 -7.790 -7.310 1.00 79.31 73 CYS A C 1
ATOM 565 O O . CYS A 1 73 ? 7.709 -6.668 -7.392 1.00 79.31 73 CYS A O 1
ATOM 567 N N . GLY A 1 74 ? 7.905 -8.887 -7.630 1.00 70.69 74 GLY A N 1
ATOM 568 C CA . GLY A 1 74 ? 9.303 -8.876 -8.076 1.00 70.69 74 GLY A CA 1
ATOM 569 C C . GLY A 1 74 ? 10.296 -8.992 -6.919 1.00 70.69 74 GLY A C 1
ATOM 570 O O . GLY A 1 74 ? 10.241 -8.240 -5.950 1.00 70.69 74 GLY A O 1
ATOM 571 N N . GLU A 1 75 ? 11.192 -9.974 -6.994 1.00 67.00 75 GLU A N 1
ATOM 572 C CA . GLU A 1 75 ? 12.117 -10.320 -5.907 1.00 67.00 75 GLU A CA 1
ATOM 573 C C . GLU A 1 75 ? 13.238 -9.285 -5.745 1.00 67.00 75 GLU A C 1
ATOM 575 O O . GLU A 1 75 ? 13.426 -8.745 -4.657 1.00 67.00 75 GLU A O 1
ATOM 580 N N . HIS A 1 76 ? 13.913 -8.932 -6.841 1.00 69.19 76 HIS A N 1
ATOM 581 C CA . HIS A 1 76 ? 15.048 -8.005 -6.815 1.00 69.19 76 HIS A CA 1
ATOM 582 C C . HIS A 1 76 ? 14.633 -6.531 -6.856 1.00 69.19 76 HIS A C 1
ATOM 584 O O . HIS A 1 76 ? 15.129 -5.724 -6.076 1.00 69.19 76 HIS A O 1
ATOM 590 N N . SER A 1 77 ? 13.693 -6.168 -7.733 1.00 70.81 77 SER A N 1
ATOM 591 C CA . SER A 1 77 ? 13.266 -4.775 -7.933 1.00 70.81 77 SER A CA 1
ATOM 592 C C . SER A 1 77 ? 12.527 -4.181 -6.735 1.00 70.81 77 SER A C 1
ATOM 594 O O . SER A 1 77 ? 12.448 -2.964 -6.618 1.00 70.81 77 SER A O 1
ATOM 596 N N . SER A 1 78 ? 11.997 -5.026 -5.848 1.00 81.25 78 SER A N 1
ATOM 597 C CA . SER A 1 78 ? 11.148 -4.595 -4.734 1.00 81.25 78 SER A CA 1
ATOM 598 C C . SER A 1 78 ? 11.750 -4.864 -3.359 1.00 81.25 78 SER A C 1
ATOM 600 O O . SER A 1 78 ? 11.096 -4.589 -2.356 1.00 81.25 78 SER A O 1
ATOM 602 N N . GLN A 1 79 ? 12.975 -5.389 -3.279 1.00 83.38 79 GLN A N 1
ATOM 603 C CA . GLN A 1 79 ? 13.629 -5.667 -1.999 1.00 83.38 79 GLN A CA 1
ATOM 604 C C . GLN A 1 79 ? 13.763 -4.395 -1.151 1.00 83.38 79 GLN A C 1
ATOM 606 O O . GLN A 1 79 ? 13.405 -4.392 0.026 1.00 83.38 79 GLN A O 1
ATOM 611 N N . GLU A 1 80 ? 14.195 -3.300 -1.776 1.00 88.44 80 GLU A N 1
ATOM 612 C CA . GLU A 1 80 ? 14.343 -2.012 -1.099 1.00 88.44 80 GLU A CA 1
ATOM 613 C C . GLU A 1 80 ? 12.991 -1.426 -0.674 1.00 88.44 80 GLU A C 1
ATOM 615 O O . GLU A 1 80 ? 12.840 -0.986 0.461 1.00 88.44 80 GLU A O 1
ATOM 620 N N . ALA A 1 81 ? 11.968 -1.505 -1.529 1.00 89.50 81 ALA A N 1
ATOM 621 C CA . ALA A 1 81 ? 10.612 -1.088 -1.172 1.00 89.50 81 ALA A CA 1
ATOM 622 C C . ALA A 1 81 ? 10.088 -1.826 0.077 1.00 89.50 81 ALA A C 1
ATOM 624 O O . ALA A 1 81 ? 9.558 -1.201 0.994 1.00 89.50 81 ALA A O 1
ATOM 625 N N . ARG A 1 82 ? 10.290 -3.150 0.159 1.00 87.44 82 ARG A N 1
ATOM 626 C CA . ARG A 1 82 ? 9.906 -3.964 1.331 1.00 87.44 82 ARG A CA 1
ATOM 627 C C . ARG A 1 82 ? 10.670 -3.563 2.591 1.00 87.44 82 ARG A C 1
ATOM 629 O O . ARG A 1 82 ? 10.078 -3.540 3.672 1.00 87.44 82 ARG A O 1
ATOM 636 N N . ARG A 1 83 ? 11.964 -3.243 2.465 1.00 89.12 83 ARG A N 1
ATOM 637 C CA . ARG A 1 83 ? 12.771 -2.718 3.576 1.00 89.12 83 ARG A CA 1
ATOM 638 C C . ARG A 1 83 ? 12.175 -1.411 4.098 1.00 89.12 83 ARG A C 1
ATOM 640 O O . ARG A 1 83 ? 11.913 -1.312 5.291 1.00 89.12 83 ARG A O 1
ATOM 647 N N . LEU A 1 84 ? 11.871 -0.469 3.204 1.00 92.19 84 LEU A N 1
ATOM 648 C CA . LEU A 1 84 ? 11.275 0.822 3.561 1.00 92.19 84 LEU A CA 1
ATOM 649 C C . LEU A 1 84 ? 9.914 0.670 4.252 1.00 92.19 84 LEU A C 1
ATOM 651 O O . LEU A 1 84 ? 9.659 1.332 5.256 1.00 92.19 84 LEU A O 1
ATOM 655 N N . PHE A 1 85 ? 9.048 -0.225 3.766 1.00 91.25 85 PHE A N 1
ATOM 656 C CA . PHE A 1 85 ? 7.778 -0.507 4.439 1.00 91.25 85 PHE A CA 1
ATOM 657 C C . PHE A 1 85 ? 7.978 -1.104 5.829 1.00 91.25 85 PHE A C 1
ATOM 659 O O . PHE A 1 85 ? 7.315 -0.679 6.773 1.00 91.25 85 PHE A O 1
ATOM 666 N N . SER A 1 86 ? 8.924 -2.034 5.971 1.00 89.56 86 SER A N 1
ATOM 667 C CA . SER A 1 86 ? 9.234 -2.649 7.264 1.00 89.56 86 SER A CA 1
ATOM 668 C C . SER A 1 86 ? 9.732 -1.607 8.272 1.00 89.56 86 SER A C 1
ATOM 670 O O . SER A 1 86 ? 9.296 -1.604 9.419 1.00 89.56 86 SER A O 1
ATOM 672 N N . GLU A 1 87 ? 10.579 -0.672 7.834 1.00 91.00 87 GLU A N 1
ATOM 673 C CA . GLU A 1 87 ? 11.066 0.449 8.652 1.00 91.00 87 GLU A CA 1
ATOM 674 C C . GL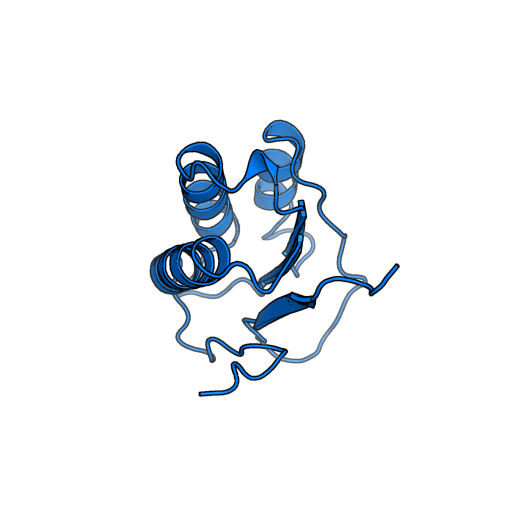U A 1 87 ? 9.960 1.444 9.019 1.00 91.00 87 GLU A C 1
ATOM 676 O O . GLU A 1 87 ? 9.975 2.018 10.106 1.00 91.00 87 GLU A O 1
ATOM 681 N N . ALA A 1 88 ? 8.972 1.621 8.142 1.00 88.81 88 ALA A N 1
ATOM 682 C CA . ALA A 1 88 ? 7.792 2.439 8.402 1.00 88.81 88 ALA A CA 1
ATOM 683 C C . ALA A 1 88 ? 6.737 1.741 9.285 1.00 88.81 88 ALA A C 1
ATOM 685 O O . ALA A 1 88 ? 5.720 2.355 9.607 1.00 88.81 88 ALA A O 1
ATOM 686 N N . GLY A 1 89 ? 6.948 0.475 9.666 1.00 88.50 89 GLY A N 1
ATOM 687 C CA . GLY A 1 89 ? 5.975 -0.322 10.417 1.00 88.50 89 GLY A CA 1
ATOM 688 C C . GLY A 1 89 ? 4.767 -0.768 9.586 1.00 88.50 89 GLY A C 1
ATOM 689 O O . GLY A 1 89 ? 3.728 -1.104 10.153 1.00 88.50 89 GLY A O 1
ATOM 690 N N . LEU A 1 90 ? 4.885 -0.763 8.254 1.00 88.19 90 LEU A N 1
ATOM 691 C CA . LEU A 1 90 ? 3.834 -1.179 7.331 1.00 88.19 90 LEU A CA 1
ATOM 692 C C . LEU A 1 90 ? 4.023 -2.654 6.929 1.00 88.19 90 LEU A C 1
ATOM 694 O O . LEU A 1 90 ? 5.027 -3.001 6.297 1.00 88.19 90 LEU A O 1
ATOM 698 N N . PRO A 1 91 ? 3.078 -3.546 7.276 1.00 85.75 91 PRO A N 1
ATOM 699 C CA . PRO A 1 91 ? 3.187 -4.967 6.968 1.00 85.75 91 PRO A CA 1
ATOM 700 C C . PRO A 1 91 ? 3.176 -5.212 5.456 1.00 85.75 91 PRO A C 1
ATOM 702 O O . PRO A 1 91 ? 2.223 -4.862 4.756 1.00 85.75 91 PRO A O 1
ATOM 705 N N . THR A 1 92 ? 4.232 -5.864 4.965 1.00 82.31 92 THR A N 1
ATOM 706 C CA . THR A 1 92 ? 4.368 -6.232 3.552 1.00 82.31 92 THR A CA 1
ATOM 707 C C . THR A 1 92 ? 4.249 -7.739 3.369 1.00 82.31 92 THR A C 1
ATOM 709 O O . THR A 1 92 ? 5.047 -8.505 3.910 1.00 82.31 92 THR A O 1
ATOM 712 N N . TYR A 1 93 ? 3.287 -8.174 2.562 1.00 73.81 93 TYR A N 1
ATOM 713 C CA . TYR A 1 93 ? 3.194 -9.549 2.092 1.00 73.81 93 TYR A CA 1
ATOM 714 C C . TYR A 1 93 ? 4.167 -9.755 0.934 1.00 73.81 93 TYR A C 1
ATOM 716 O O . TYR A 1 93 ? 4.151 -9.022 -0.056 1.00 73.81 93 TYR A O 1
ATOM 724 N N . ALA A 1 94 ? 5.021 -10.770 1.045 1.00 61.12 94 ALA A N 1
ATOM 725 C CA . ALA A 1 94 ? 5.823 -11.210 -0.083 1.00 61.12 94 ALA A CA 1
ATOM 726 C C . ALA A 1 94 ? 4.902 -11.918 -1.087 1.00 61.12 94 ALA A C 1
ATOM 728 O O . ALA A 1 94 ? 4.362 -12.982 -0.780 1.00 61.12 94 ALA A O 1
ATOM 729 N N . ALA A 1 95 ? 4.722 -11.350 -2.283 1.00 56.50 95 ALA A N 1
ATOM 730 C CA . ALA A 1 95 ? 4.143 -12.101 -3.389 1.00 56.50 95 ALA A CA 1
ATOM 731 C C . ALA A 1 95 ? 4.993 -13.355 -3.637 1.00 56.50 95 ALA A C 1
ATOM 733 O O . ALA A 1 95 ? 6.161 -13.251 -4.022 1.00 56.50 95 ALA A O 1
ATOM 734 N N . ALA A 1 96 ? 4.395 -14.533 -3.449 1.00 45.31 96 ALA A N 1
ATOM 735 C CA . ALA A 1 96 ? 4.880 -15.745 -4.089 1.00 45.31 96 ALA A CA 1
ATOM 736 C C . ALA A 1 96 ? 4.842 -15.492 -5.602 1.00 45.31 96 ALA A C 1
ATOM 738 O O . ALA A 1 96 ? 3.802 -15.097 -6.124 1.00 45.31 96 ALA A O 1
ATOM 739 N N . SER A 1 97 ? 5.996 -15.628 -6.251 1.00 46.62 97 SER A N 1
ATOM 740 C CA . SER A 1 97 ? 6.273 -15.519 -7.690 1.00 46.62 97 SER A CA 1
ATOM 741 C C . SER A 1 97 ? 5.034 -15.630 -8.599 1.00 46.62 97 SER A C 1
ATOM 743 O O . SER A 1 97 ? 4.718 -16.692 -9.128 1.00 46.62 97 SER A O 1
ATOM 745 N N . TYR A 1 98 ? 4.324 -14.516 -8.808 1.00 47.38 98 TYR A N 1
ATOM 746 C CA . TYR A 1 98 ? 3.186 -14.455 -9.723 1.00 47.38 98 TYR A CA 1
ATOM 747 C C . TYR A 1 98 ? 3.699 -14.000 -11.092 1.00 47.38 98 TYR A C 1
ATOM 749 O O . TYR A 1 98 ? 4.069 -12.842 -11.269 1.00 47.38 98 TYR A O 1
ATOM 757 N N . SER A 1 99 ? 3.774 -14.916 -12.063 1.00 45.78 99 SER A N 1
ATOM 758 C CA . SER A 1 99 ? 4.343 -14.655 -13.399 1.00 45.78 99 SER A CA 1
ATOM 759 C C . SER A 1 99 ? 3.338 -14.058 -14.401 1.00 45.78 99 SER A C 1
ATOM 761 O O . SER A 1 99 ? 3.473 -14.254 -15.609 1.00 45.78 99 SER A O 1
ATOM 763 N N . GLY A 1 100 ? 2.291 -13.374 -13.936 1.00 50.12 100 GLY A N 1
ATOM 764 C CA . GLY A 1 100 ? 1.163 -12.989 -14.782 1.00 50.12 100 GLY A CA 1
ATOM 765 C C . GLY A 1 100 ? 0.735 -11.540 -14.606 1.00 50.12 100 GLY A C 1
ATOM 766 O O . GLY A 1 100 ? 0.069 -11.237 -13.626 1.00 50.12 100 GLY A O 1
ATOM 767 N N . ARG A 1 101 ? 1.035 -10.722 -15.627 1.00 52.31 101 ARG A N 1
ATOM 768 C CA . ARG A 1 101 ? 0.534 -9.358 -15.911 1.00 52.31 101 ARG A CA 1
ATOM 769 C C . ARG A 1 101 ? 0.848 -8.266 -14.866 1.00 52.31 101 ARG A C 1
ATOM 771 O O . ARG A 1 101 ? 0.752 -8.467 -13.661 1.00 52.31 101 ARG A O 1
ATOM 778 N N . ASN A 1 102 ? 1.194 -7.078 -15.369 1.00 54.66 102 ASN A N 1
ATOM 779 C CA . ASN A 1 102 ? 1.493 -5.863 -14.601 1.00 54.66 102 ASN A CA 1
ATOM 780 C C . ASN A 1 102 ? 0.219 -5.276 -13.965 1.00 54.66 102 ASN A C 1
ATOM 782 O O . ASN A 1 102 ? -0.248 -4.216 -14.354 1.00 54.66 102 ASN A O 1
ATOM 786 N N . HIS A 1 103 ? -0.393 -5.973 -13.014 1.00 63.84 103 HIS A N 1
ATOM 787 C CA . HIS A 1 103 ? -1.610 -5.481 -12.375 1.00 63.84 103 HIS A CA 1
ATOM 788 C C . HIS A 1 103 ? -1.269 -4.471 -11.266 1.00 63.84 103 HIS A C 1
ATOM 790 O O . HIS A 1 103 ? -0.632 -4.817 -10.268 1.00 63.84 103 HIS A O 1
ATOM 796 N N . HIS A 1 104 ? -1.708 -3.222 -11.441 1.00 68.88 104 HIS A N 1
ATOM 797 C CA . HIS A 1 104 ? -1.642 -2.155 -10.443 1.00 68.88 104 HIS A CA 1
ATOM 798 C C . HIS A 1 104 ? -3.002 -2.048 -9.745 1.00 68.88 104 HIS A C 1
ATOM 800 O O . HIS A 1 104 ? -3.959 -1.536 -10.321 1.00 68.88 104 HIS A O 1
ATOM 806 N N . CYS A 1 105 ? -3.131 -2.551 -8.515 1.00 67.56 105 CYS A N 1
ATOM 807 C CA . CYS A 1 105 ? -4.448 -2.676 -7.881 1.00 67.56 105 CYS A CA 1
ATOM 808 C C . CYS A 1 105 ? -4.462 -2.240 -6.416 1.00 67.56 105 CYS A C 1
ATOM 810 O O . CYS A 1 105 ? -3.512 -2.465 -5.666 1.00 67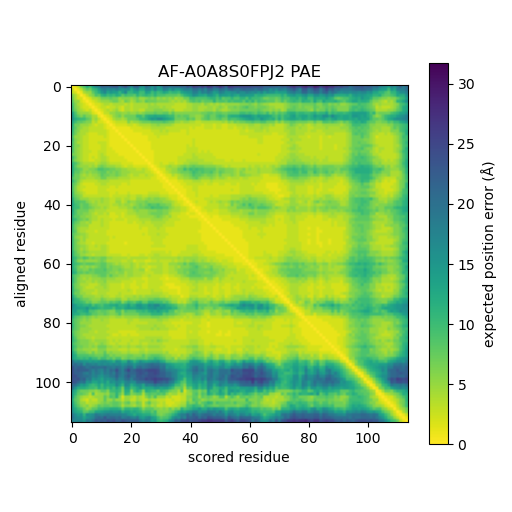.56 105 CYS A O 1
ATOM 812 N N . PHE A 1 106 ? -5.602 -1.701 -5.993 1.00 72.88 106 PHE A N 1
ATOM 813 C CA . PHE A 1 106 ? -5.969 -1.506 -4.597 1.00 72.88 106 PHE A CA 1
ATOM 814 C C . PHE A 1 106 ? -7.104 -2.452 -4.226 1.00 72.88 106 PHE A C 1
ATOM 816 O O . PHE A 1 106 ? -8.109 -2.551 -4.928 1.00 72.88 106 PHE A O 1
ATOM 823 N N . TYR A 1 107 ? -6.958 -3.102 -3.083 1.00 72.94 107 TYR A N 1
ATOM 824 C CA . TYR A 1 107 ? -8.021 -3.847 -2.432 1.00 72.94 107 TYR A CA 1
ATOM 825 C C . TYR A 1 107 ? -8.444 -3.071 -1.198 1.00 72.94 107 TYR A C 1
ATOM 827 O O . TYR A 1 107 ? -7.609 -2.694 -0.375 1.00 72.94 107 TYR A O 1
ATOM 835 N N . ALA A 1 108 ? -9.741 -2.836 -1.069 1.00 75.12 108 ALA A N 1
ATOM 836 C CA . ALA A 1 108 ? -10.308 -2.213 0.111 1.00 75.12 108 ALA A CA 1
ATOM 837 C C . ALA A 1 108 ? -11.150 -3.247 0.852 1.00 75.12 108 ALA A C 1
ATOM 839 O O . ALA A 1 108 ? -12.067 -3.836 0.284 1.00 75.12 108 ALA A O 1
ATOM 840 N N . TYR A 1 109 ? -10.834 -3.497 2.115 1.00 72.12 109 TYR A N 1
ATOM 841 C CA . TYR A 1 109 ? -11.619 -4.388 2.953 1.00 72.12 109 TYR A CA 1
ATOM 842 C C . TYR A 1 109 ? -12.537 -3.532 3.821 1.00 72.12 109 TYR A C 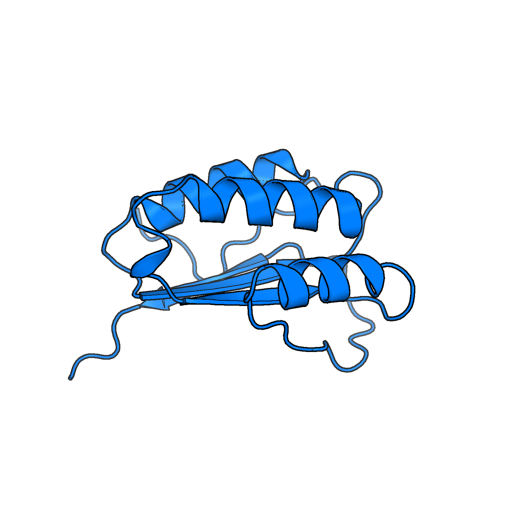1
ATOM 844 O O . TYR A 1 109 ? -12.092 -2.698 4.616 1.00 72.12 109 TYR A O 1
ATOM 852 N N . GLY A 1 110 ? -13.840 -3.711 3.600 1.00 67.81 110 GLY A N 1
ATOM 853 C CA . GLY A 1 110 ? -14.874 -3.060 4.392 1.00 67.81 110 GLY A CA 1
ATOM 854 C C . GLY A 1 110 ? -14.873 -3.552 5.834 1.00 67.81 110 GLY A C 1
ATOM 855 O O . GLY A 1 110 ? -14.226 -4.548 6.171 1.00 67.81 110 GLY A O 1
ATOM 856 N N . ARG A 1 111 ? -15.643 -2.866 6.677 1.00 62.22 111 ARG A N 1
ATOM 857 C CA . ARG A 1 111 ? -15.954 -3.349 8.024 1.00 62.22 111 ARG A CA 1
ATOM 858 C C . ARG A 1 111 ? -16.484 -4.773 7.963 1.00 62.22 111 ARG A C 1
ATOM 860 O O . ARG A 1 111 ? -17.505 -5.016 7.324 1.00 62.22 111 ARG A O 1
ATOM 867 N N . VAL A 1 112 ? -15.819 -5.696 8.656 1.00 52.19 112 VAL A N 1
ATOM 868 C CA . VAL A 1 112 ? -16.463 -6.952 9.041 1.00 52.19 112 VAL A CA 1
ATOM 869 C C . VAL A 1 112 ? -17.551 -6.547 10.037 1.00 52.19 112 VAL A C 1
ATOM 871 O O . VAL A 1 112 ? -17.211 -5.948 11.060 1.00 52.19 112 VAL A O 1
ATOM 874 N N . PRO A 1 113 ? -18.844 -6.765 9.740 1.00 44.50 113 PRO A N 1
ATOM 875 C CA . PRO A 1 113 ? -19.883 -6.543 10.732 1.00 44.50 113 PRO A CA 1
ATOM 876 C C . PRO A 1 113 ? -19.554 -7.418 11.943 1.00 44.50 113 PRO A C 1
ATOM 878 O O . PRO A 1 113 ? -19.244 -8.598 11.766 1.00 44.50 113 PRO A O 1
ATOM 881 N N . ALA A 1 114 ? -19.551 -6.818 13.133 1.00 47.97 114 ALA A N 1
ATOM 882 C CA . ALA A 1 114 ? -19.451 -7.566 14.381 1.00 47.97 114 ALA A CA 1
ATOM 883 C C . ALA A 1 114 ? -20.607 -8.568 14.515 1.00 47.97 114 ALA A C 1
ATOM 885 O O . ALA A 1 114 ? -21.722 -8.244 14.037 1.00 47.97 114 ALA A O 1
#

Solvent-accessible surface area (backbone atoms only — not comparable to full-atom values): 6461 Å² total; per-residue (Å²): 133,85,80,59,75,64,39,71,58,48,86,82,39,28,44,63,52,54,42,56,51,49,52,57,53,63,70,43,88,66,46,42,30,38,37,42,37,40,43,61,42,98,66,22,45,37,44,61,32,38,52,52,43,52,51,51,44,73,71,37,88,50,44,85,69,32,51,58,37,37,29,51,40,58,76,78,73,18,48,64,22,51,50,52,32,53,76,71,72,34,56,66,49,79,60,73,89,75,94,70,79,73,58,32,35,37,39,70,40,55,69,76,82,129

Nearest PDB structures (foldseek):
  8cxo-assembly1_A  TM=5.435E-01  e=3.228E-02  Mus musculus
  6fj3-assembly1_A  TM=4.729E-01  e=7.072E-02  Homo sapiens
  6tpj-assembly1_A  TM=4.410E-01  e=1.885E-01  Homo sapiens
  5ws3-assembly1_A  TM=4.787E-01  e=2.979E-01  Homo sapiens
  5wqc-assembly1_A  TM=4.788E-01  e=4.131E-01  Homo sapiens

Secondary structure (DSSP, 8-state):
-PPPSSEE--TT--HHHHHHHHHHHHH-TTEEEEEEEE---SSS-HHHHHHHHHHHHHH-GGGGGSEEEEEE--TTTTHHHHHHHHHTT--EE------S----EEEEEEPPP-

Sequence (114 aa):
MAISNPLDLRDDASSEHYVKTLDILLHSQDFDALMVIHSPSAAAPATESAQVLIEAVKHHPRSKYVSLLTNWCGEHSSQEARRLFSEAGLPTYAAASYSGRNHHCFYAYGRVPA

pLDDT: mean 79.53, std 13.63, range [38.69, 93.31]

Foldseek 3Di:
DDQDFWNFPPPQDALVNLLVVVLVLLVDPFFQEKEWEFEADPRYQQQSSLVSNLVSLVPRPSSVRYQYEYEYDDDPSNPNSCVSCVVSVHHYDYDDHDPDDRTGTMGTDGDPDD

InterPro domains:
  IPR016102 Succinyl-CoA synthetase-like [G3DSA:3.40.50.261] (1-113)
  IPR016102 Succinyl-CoA synthetase-like [SSF52210] (2-105)